Protein AF-A0A2V6U604-F1 (afdb_monomer_lite)

pLDDT: mean 84.85, std 11.66, range [46.91, 97.06]

Radius of gyration: 16.95 Å; chains: 1; bounding box: 34×30×37 Å

Structure (mmCIF, N/CA/C/O backbone):
data_AF-A0A2V6U604-F1
#
_entry.id   AF-A0A2V6U604-F1
#
loop_
_atom_site.group_PDB
_atom_site.id
_atom_site.type_symbol
_atom_site.label_atom_id
_atom_site.label_alt_id
_atom_site.label_comp_id
_atom_site.label_asym_id
_atom_site.label_entity_id
_atom_site.label_seq_id
_atom_site.pdbx_PDB_ins_code
_atom_site.Cartn_x
_atom_site.Cartn_y
_atom_site.Cartn_z
_atom_site.occupancy
_atom_site.B_iso_or_equiv
_atom_site.auth_seq_id
_atom_site.auth_comp_id
_atom_site.auth_asym_id
_atom_site.auth_atom_id
_atom_site.pdbx_PDB_model_num
ATOM 1 N N . MET A 1 1 ? 14.520 -28.741 -19.735 1.00 46.91 1 MET A N 1
ATOM 2 C CA . MET A 1 1 ? 14.453 -27.461 -19.001 1.00 46.91 1 MET A CA 1
ATOM 3 C C . MET A 1 1 ? 12.987 -27.078 -18.903 1.00 46.91 1 MET A C 1
ATOM 5 O O . MET A 1 1 ? 12.425 -26.579 -19.866 1.00 46.91 1 MET A O 1
ATOM 9 N N . VAL A 1 2 ? 12.331 -27.460 -17.808 1.00 60.94 2 VAL A N 1
ATOM 10 C CA . VAL A 1 2 ? 10.916 -27.133 -17.590 1.00 60.94 2 VAL A CA 1
ATOM 11 C C . VAL A 1 2 ? 10.862 -25.654 -17.234 1.00 60.94 2 VAL A C 1
ATOM 13 O O . VAL A 1 2 ? 11.590 -25.227 -16.339 1.00 60.94 2 VAL A O 1
ATOM 16 N N . ILE A 1 3 ? 10.039 -24.873 -17.935 1.00 62.84 3 ILE A N 1
ATOM 17 C CA . ILE A 1 3 ? 9.694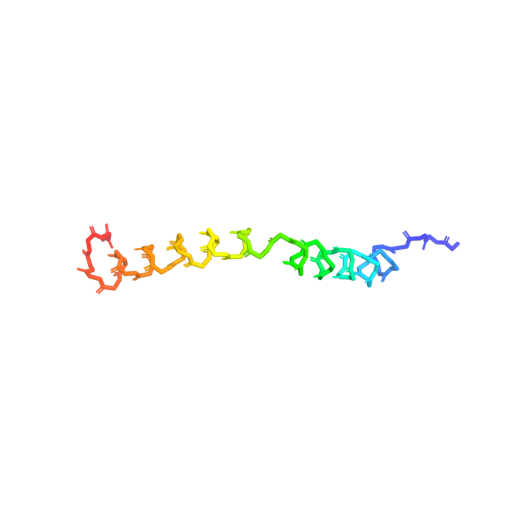 -23.509 -17.527 1.00 62.84 3 ILE A CA 1
ATOM 18 C C . ILE A 1 3 ? 8.906 -23.652 -16.217 1.00 62.84 3 ILE A C 1
ATOM 20 O O . ILE A 1 3 ? 7.685 -23.779 -16.211 1.00 62.84 3 ILE A O 1
ATOM 24 N N . GLY A 1 4 ? 9.617 -23.777 -15.098 1.00 66.38 4 GLY A N 1
ATOM 25 C CA . GLY A 1 4 ? 9.012 -23.860 -13.781 1.00 66.38 4 GLY A CA 1
ATOM 26 C C . GLY A 1 4 ? 8.379 -22.520 -13.428 1.00 66.38 4 GLY A C 1
ATOM 27 O O . GLY A 1 4 ? 8.869 -21.465 -13.835 1.00 66.38 4 GLY A O 1
ATOM 28 N N . VAL A 1 5 ? 7.323 -22.562 -12.617 1.00 62.84 5 VAL A N 1
ATOM 29 C CA . VAL A 1 5 ? 6.596 -21.399 -12.067 1.00 62.84 5 VAL A CA 1
ATOM 30 C C . VAL A 1 5 ? 7.538 -20.313 -11.494 1.00 62.84 5 VAL A C 1
ATOM 32 O O . VAL A 1 5 ? 7.189 -19.135 -11.461 1.00 62.84 5 VAL A O 1
ATOM 35 N N . ALA A 1 6 ? 8.776 -20.683 -11.145 1.00 65.88 6 ALA A N 1
ATOM 36 C CA . ALA A 1 6 ? 9.870 -19.798 -10.750 1.00 65.88 6 ALA A CA 1
ATOM 37 C C . ALA A 1 6 ? 10.184 -18.649 -11.735 1.00 65.88 6 ALA A C 1
ATOM 39 O O . ALA A 1 6 ? 10.547 -17.566 -11.284 1.00 65.88 6 ALA A O 1
ATOM 40 N N . HIS A 1 7 ? 10.021 -18.833 -13.052 1.00 67.38 7 HIS A N 1
ATOM 41 C CA . HIS A 1 7 ? 10.294 -17.770 -14.038 1.00 67.38 7 HIS A CA 1
ATOM 42 C C . HIS A 1 7 ? 9.069 -16.908 -14.378 1.00 67.38 7 HIS A C 1
ATOM 44 O O . HIS A 1 7 ? 9.226 -15.813 -14.913 1.00 67.38 7 HIS A O 1
ATOM 50 N N . LEU A 1 8 ? 7.855 -17.366 -14.049 1.00 71.81 8 LEU A N 1
ATOM 51 C CA . LEU A 1 8 ? 6.624 -16.589 -14.243 1.00 71.81 8 LEU A CA 1
ATOM 52 C C . LEU A 1 8 ? 6.404 -15.566 -13.121 1.00 71.81 8 LEU A C 1
ATOM 54 O O . LEU A 1 8 ? 5.861 -14.493 -13.372 1.00 71.81 8 LEU A O 1
ATOM 58 N N . SER A 1 9 ? 6.846 -15.880 -11.900 1.00 80.31 9 SER A N 1
ATOM 59 C CA . SER A 1 9 ? 6.645 -15.031 -10.717 1.00 80.31 9 SER A CA 1
ATOM 60 C C . SER A 1 9 ? 7.146 -13.580 -10.885 1.00 80.31 9 SER A C 1
ATOM 62 O O . SER A 1 9 ? 6.367 -12.656 -10.629 1.00 80.31 9 SER A O 1
ATOM 64 N N . PRO A 1 10 ? 8.371 -13.319 -11.396 1.00 86.06 10 PRO A N 1
ATOM 65 C CA . PRO A 1 10 ? 8.865 -11.947 -11.547 1.00 86.06 10 PRO A CA 1
ATOM 66 C C . PRO A 1 10 ? 8.064 -11.136 -12.572 1.00 86.06 10 PRO A C 1
ATOM 68 O O . PRO A 1 10 ? 7.759 -9.968 -12.344 1.00 86.06 10 PRO A O 1
ATOM 71 N N . ILE A 1 11 ? 7.686 -11.769 -13.686 1.00 88.31 11 ILE A N 1
ATOM 72 C CA . ILE A 1 11 ? 6.935 -11.129 -14.772 1.00 88.31 11 ILE A CA 1
ATOM 73 C C . ILE A 1 11 ? 5.537 -10.750 -14.278 1.00 88.31 11 ILE A C 1
ATOM 75 O O . ILE A 1 11 ? 5.095 -9.621 -14.480 1.00 88.31 11 ILE 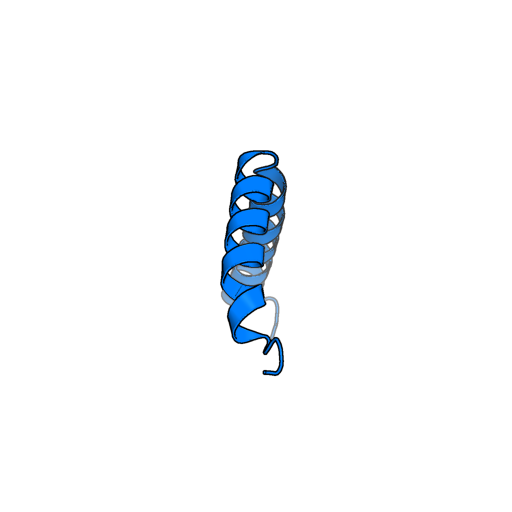A O 1
ATOM 79 N N . LEU A 1 12 ? 4.866 -11.663 -13.571 1.00 88.00 12 LEU A N 1
ATOM 80 C CA . LEU A 1 12 ? 3.548 -11.408 -12.994 1.00 88.00 12 LEU A CA 1
ATOM 81 C C . LEU A 1 12 ? 3.589 -10.273 -11.964 1.00 88.00 12 LEU A C 1
ATOM 83 O O . LEU A 1 12 ? 2.732 -9.397 -12.013 1.00 88.00 12 LEU A O 1
ATOM 87 N N . SER A 1 13 ? 4.597 -10.232 -11.086 1.00 87.88 13 SER A N 1
ATOM 88 C CA . SER A 1 13 ? 4.751 -9.154 -10.095 1.00 87.88 13 SER A CA 1
ATOM 89 C C . SER A 1 13 ? 4.871 -7.769 -10.749 1.00 87.88 13 SER A C 1
ATOM 91 O O . SER A 1 13 ? 4.198 -6.826 -10.334 1.00 87.88 13 SER A O 1
ATOM 93 N N . ILE A 1 14 ? 5.648 -7.652 -11.833 1.00 91.38 14 ILE A N 1
ATOM 94 C CA . ILE A 1 14 ? 5.791 -6.394 -12.586 1.00 91.38 14 ILE A CA 1
ATOM 95 C C . ILE A 1 14 ? 4.472 -6.007 -13.266 1.00 91.38 14 ILE A C 1
ATOM 97 O O . ILE A 1 14 ? 4.057 -4.851 -13.183 1.00 91.38 14 ILE A O 1
ATOM 101 N N . VAL A 1 15 ? 3.785 -6.960 -13.903 1.00 90.94 15 VAL A N 1
ATOM 102 C CA . VAL A 1 15 ? 2.493 -6.711 -14.565 1.00 90.94 15 VAL A CA 1
ATOM 103 C C . VAL A 1 15 ? 1.446 -6.239 -13.555 1.00 90.94 15 VAL A C 1
ATOM 105 O O . VAL A 1 15 ? 0.772 -5.238 -13.799 1.00 90.94 15 VAL A O 1
ATOM 108 N N . PHE A 1 16 ? 1.345 -6.899 -12.400 1.00 88.88 16 PHE A N 1
ATOM 109 C CA . PHE A 1 16 ? 0.450 -6.476 -11.321 1.00 88.88 16 PHE A CA 1
ATOM 110 C C . PHE A 1 16 ? 0.845 -5.111 -10.745 1.0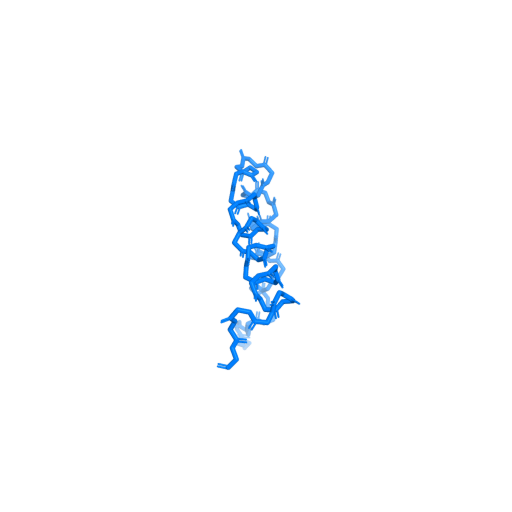0 88.88 16 PHE A C 1
ATOM 112 O O . PHE A 1 16 ? -0.033 -4.283 -10.507 1.00 88.88 16 PHE A O 1
ATOM 119 N N . GLY A 1 17 ? 2.141 -4.835 -10.582 1.00 88.19 17 GLY A N 1
ATOM 120 C CA . GLY A 1 17 ? 2.637 -3.534 -10.127 1.00 88.19 17 GLY A CA 1
ATOM 121 C C . GLY A 1 17 ? 2.252 -2.388 -11.068 1.00 88.19 17 GLY A C 1
ATOM 122 O O . GLY A 1 17 ? 1.737 -1.366 -10.619 1.00 88.19 17 GLY A O 1
ATOM 123 N N . ILE A 1 18 ? 2.421 -2.570 -12.380 1.00 92.19 18 ILE A N 1
ATOM 124 C CA . ILE A 1 18 ? 2.022 -1.570 -13.385 1.00 92.19 18 ILE A CA 1
ATOM 125 C C . ILE A 1 18 ? 0.497 -1.417 -13.426 1.00 92.19 18 ILE A C 1
ATOM 127 O O . ILE A 1 18 ? -0.009 -0.295 -13.455 1.00 92.19 18 ILE A O 1
ATOM 131 N N . LEU A 1 19 ? -0.247 -2.525 -13.384 1.00 90.44 19 LEU A N 1
ATOM 132 C CA . LEU A 1 19 ? -1.711 -2.508 -13.381 1.00 90.44 19 LEU A CA 1
ATOM 133 C C . LEU A 1 19 ? -2.268 -1.700 -12.198 1.00 90.44 19 LEU A C 1
ATOM 135 O O . LEU A 1 19 ? -3.196 -0.909 -12.369 1.00 90.44 19 LEU A O 1
ATOM 139 N N . ILE A 1 20 ? -1.664 -1.857 -11.018 1.00 88.56 20 ILE A N 1
ATOM 140 C CA . ILE A 1 20 ? -1.994 -1.096 -9.809 1.00 88.56 20 ILE A CA 1
ATOM 141 C C . ILE A 1 20 ? -1.695 0.398 -9.983 1.00 88.56 20 ILE A C 1
ATOM 143 O O . ILE A 1 20 ? -2.504 1.227 -9.568 1.00 88.56 20 ILE A O 1
ATOM 147 N N . LEU A 1 21 ? -0.563 0.755 -10.599 1.00 87.81 21 LEU A N 1
ATOM 148 C CA . LEU A 1 21 ? -0.192 2.155 -10.836 1.00 87.81 21 LEU A CA 1
ATOM 149 C C . LEU A 1 21 ? -1.155 2.857 -11.807 1.00 87.81 21 LEU A C 1
ATOM 151 O O . LEU A 1 21 ? -1.503 4.016 -11.590 1.00 87.81 21 LEU A O 1
ATOM 155 N N . VAL A 1 22 ? -1.614 2.161 -12.854 1.00 90.62 22 VAL A N 1
ATOM 156 C CA . VAL A 1 22 ? -2.566 2.712 -13.840 1.00 90.62 22 VAL A CA 1
ATOM 157 C C . VAL A 1 22 ? -3.983 2.800 -13.262 1.00 90.62 22 VAL A C 1
ATOM 159 O O . VAL A 1 22 ? -4.718 3.749 -13.539 1.00 90.62 22 VAL A O 1
ATOM 162 N N . LEU A 1 23 ? -4.383 1.827 -12.441 1.00 86.19 23 LEU A N 1
ATOM 163 C CA . LEU A 1 23 ? -5.713 1.750 -11.837 1.00 86.19 23 LEU A CA 1
ATOM 164 C C . LEU A 1 23 ? -5.606 1.580 -10.310 1.00 86.19 23 LEU A C 1
ATOM 166 O O . LEU A 1 23 ? -5.917 0.506 -9.786 1.00 86.19 23 LEU A O 1
ATOM 170 N N . PRO A 1 24 ? -5.283 2.652 -9.554 1.00 83.94 24 PRO A N 1
ATOM 171 C CA . PRO A 1 24 ? -5.094 2.576 -8.098 1.00 83.94 24 PRO A CA 1
ATOM 172 C C . PRO A 1 24 ? -6.379 2.206 -7.342 1.00 83.94 24 PRO A C 1
ATOM 174 O O . PRO A 1 24 ? -6.351 1.809 -6.177 1.00 83.94 24 PRO A O 1
ATOM 177 N N . ARG A 1 25 ? -7.532 2.298 -8.018 1.00 88.56 25 ARG A N 1
ATOM 178 C CA . ARG A 1 25 ? -8.851 1.962 -7.473 1.00 88.56 25 ARG A CA 1
ATOM 179 C C . ARG A 1 25 ? -8.960 0.497 -7.036 1.00 88.56 25 ARG A C 1
ATOM 181 O O . ARG A 1 25 ? -9.654 0.233 -6.061 1.00 88.56 25 ARG A O 1
ATOM 188 N N . LEU A 1 26 ? -8.251 -0.431 -7.689 1.00 85.94 26 LEU A N 1
ATOM 189 C CA . LEU A 1 26 ? -8.245 -1.855 -7.312 1.00 85.94 26 LEU A CA 1
ATOM 190 C C . LEU A 1 26 ? -7.740 -2.072 -5.880 1.00 85.94 26 LEU A C 1
ATOM 192 O O . LEU A 1 26 ? -8.363 -2.806 -5.113 1.00 85.94 26 LEU A O 1
ATOM 196 N N . LEU A 1 27 ? -6.658 -1.388 -5.498 1.00 88.75 27 LEU A N 1
ATOM 197 C CA . LEU A 1 27 ? -6.135 -1.466 -4.135 1.00 88.75 27 LEU A CA 1
ATOM 198 C C . LEU A 1 27 ? -7.073 -0.816 -3.122 1.00 88.75 27 LEU A C 1
ATOM 200 O O . LEU A 1 27 ? -7.238 -1.350 -2.031 1.00 88.75 27 LEU A O 1
ATOM 204 N N . ASN A 1 28 ? -7.721 0.294 -3.485 1.00 92.62 28 ASN A N 1
ATOM 205 C CA . ASN A 1 28 ? -8.666 0.964 -2.592 1.00 92.62 28 ASN A CA 1
ATOM 206 C C . ASN A 1 28 ? -9.850 0.051 -2.225 1.00 92.62 28 ASN A C 1
ATOM 208 O O . ASN A 1 28 ? -10.241 -0.010 -1.063 1.00 92.62 28 ASN A O 1
ATOM 212 N N . TYR A 1 29 ? -10.383 -0.718 -3.181 1.00 92.88 29 TYR A N 1
ATOM 213 C CA . TYR A 1 29 ? -11.451 -1.681 -2.890 1.00 92.88 29 TYR A CA 1
ATOM 214 C C . TYR A 1 29 ? -10.983 -2.817 -1.976 1.00 92.88 29 TYR A C 1
ATOM 216 O O . TYR A 1 29 ? -11.669 -3.141 -1.009 1.00 92.88 29 TYR A O 1
ATOM 224 N N . LEU A 1 30 ? -9.806 -3.390 -2.247 1.00 93.44 30 LEU A N 1
ATOM 225 C CA . LEU A 1 30 ? -9.220 -4.453 -1.421 1.00 93.44 30 LEU A CA 1
ATOM 226 C C . LEU A 1 30 ? -8.967 -3.985 0.017 1.00 93.44 30 LEU A C 1
ATOM 228 O O . LEU A 1 30 ? -9.373 -4.654 0.965 1.00 93.44 30 LEU A O 1
ATOM 232 N N . VAL A 1 31 ? -8.335 -2.821 0.177 1.00 94.56 31 VAL A N 1
ATOM 233 C CA . VAL A 1 31 ? -8.043 -2.233 1.490 1.00 94.56 31 VAL A CA 1
ATOM 234 C C . VAL A 1 31 ? -9.332 -1.836 2.207 1.00 94.56 31 VAL A C 1
ATOM 236 O O . VAL A 1 31 ? -9.471 -2.115 3.394 1.00 94.56 31 VAL A O 1
ATOM 239 N N . GLY A 1 32 ? -10.301 -1.245 1.504 1.00 96.38 32 GLY A N 1
ATOM 240 C CA . GLY A 1 32 ? -11.597 -0.881 2.075 1.00 96.38 32 GLY A CA 1
ATOM 241 C C . GLY A 1 32 ? -12.350 -2.091 2.626 1.00 96.38 32 GLY A C 1
ATOM 242 O O . GLY A 1 32 ? -12.777 -2.073 3.778 1.00 96.38 32 GLY A O 1
ATOM 243 N N . ILE A 1 33 ? -12.448 -3.173 1.848 1.00 97.06 33 ILE A N 1
ATOM 244 C CA . ILE A 1 33 ? -13.063 -4.429 2.304 1.00 97.06 33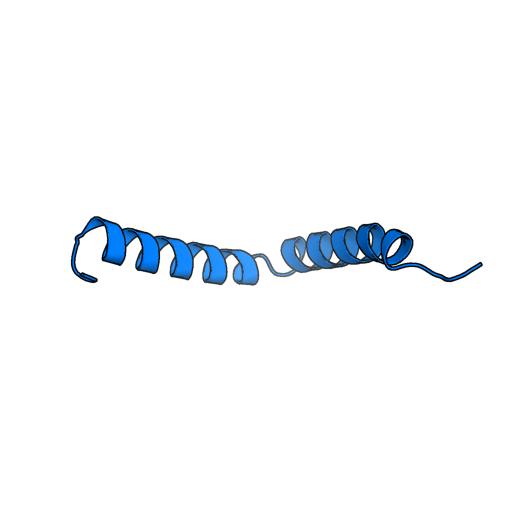 ILE A CA 1
ATOM 245 C C . ILE A 1 33 ? -12.298 -4.995 3.502 1.00 97.06 33 ILE A C 1
ATOM 247 O O . ILE A 1 33 ? -12.919 -5.365 4.497 1.00 97.06 33 ILE A O 1
ATOM 251 N N . TYR A 1 34 ? -10.964 -5.027 3.438 1.00 96.00 34 TYR A N 1
ATOM 252 C CA . TYR A 1 34 ? -10.137 -5.507 4.544 1.00 96.00 34 TYR A CA 1
ATOM 253 C C . TYR A 1 34 ? -10.397 -4.726 5.839 1.00 96.00 34 TYR A C 1
ATOM 255 O O . TYR A 1 34 ? -10.609 -5.337 6.882 1.00 96.00 34 TYR A O 1
ATOM 263 N N . LEU A 1 35 ? -10.441 -3.392 5.779 1.00 95.44 35 LEU A N 1
ATOM 264 C CA . LEU A 1 35 ? -10.701 -2.542 6.943 1.00 95.44 35 LEU A CA 1
ATOM 265 C C . LEU A 1 35 ? -12.122 -2.712 7.488 1.00 95.44 35 LEU A C 1
ATOM 267 O O . LEU A 1 35 ? -12.301 -2.720 8.703 1.00 95.44 35 LEU A O 1
ATOM 271 N N . ILE A 1 36 ? -13.122 -2.890 6.619 1.00 94.56 36 ILE A N 1
ATOM 272 C CA . ILE A 1 36 ? -14.503 -3.173 7.037 1.00 94.56 36 ILE A CA 1
ATOM 273 C C . ILE A 1 36 ? -14.569 -4.514 7.772 1.00 94.56 36 ILE A C 1
ATOM 275 O O . ILE A 1 36 ? -15.146 -4.588 8.855 1.00 94.56 36 ILE A O 1
ATOM 279 N N . LEU A 1 37 ? -13.958 -5.564 7.218 1.00 95.88 37 LEU A N 1
ATOM 280 C CA . LEU A 1 37 ? -13.940 -6.891 7.835 1.00 95.88 37 LEU A CA 1
ATOM 281 C C . LEU A 1 37 ? -13.163 -6.886 9.152 1.00 95.88 37 LEU A C 1
ATOM 283 O O . LEU A 1 37 ? -13.667 -7.376 10.158 1.00 95.88 37 LEU A O 1
ATOM 287 N N . ALA A 1 38 ? -11.971 -6.292 9.170 1.00 95.06 38 ALA A N 1
ATOM 288 C CA . ALA A 1 38 ? -11.166 -6.152 10.378 1.00 95.06 38 ALA A CA 1
ATOM 289 C C . ALA A 1 38 ? -11.890 -5.322 11.451 1.00 95.06 38 ALA A C 1
ATOM 291 O O . ALA A 1 38 ? -11.850 -5.677 12.626 1.00 95.06 38 ALA A O 1
ATOM 292 N N . GLY A 1 39 ? -12.600 -4.263 11.053 1.00 94.19 39 GLY A N 1
ATOM 293 C CA . GLY A 1 39 ? -13.453 -3.472 11.935 1.00 94.19 39 GLY A CA 1
ATOM 294 C C . GLY A 1 39 ? -14.616 -4.284 12.504 1.00 94.19 39 GLY A C 1
ATOM 295 O O . GLY A 1 39 ? -14.829 -4.268 13.711 1.00 94.19 39 GLY A O 1
ATOM 296 N N . LEU A 1 40 ? -15.330 -5.054 11.675 1.00 94.25 40 LEU A N 1
ATOM 297 C CA . LEU A 1 40 ? -16.407 -5.936 12.140 1.00 94.25 40 LEU A CA 1
ATOM 298 C C . LEU A 1 40 ? -15.906 -7.010 13.118 1.00 94.25 40 LEU A C 1
ATOM 300 O O . LEU A 1 40 ? -16.572 -7.282 14.119 1.00 94.25 40 LEU A O 1
ATOM 304 N N . LEU A 1 41 ? -14.745 -7.607 12.830 1.00 92.56 41 LEU A N 1
ATOM 305 C CA . LEU A 1 41 ? -14.095 -8.592 13.696 1.00 92.56 41 LEU A CA 1
ATOM 306 C C . LEU A 1 41 ? -13.655 -7.954 15.023 1.00 92.56 41 LEU A C 1
ATOM 308 O O . LEU A 1 41 ? -13.934 -8.498 16.087 1.00 92.56 41 LEU A O 1
ATOM 312 N N . GLY A 1 42 ? -13.024 -6.777 14.974 1.00 89.69 42 GLY A N 1
ATOM 313 C CA . GLY A 1 42 ? -12.566 -6.044 16.159 1.00 89.69 42 GLY A CA 1
ATOM 314 C C . GLY A 1 42 ? -13.700 -5.519 17.043 1.00 89.69 42 GLY A C 1
ATOM 315 O O . GLY A 1 42 ? -13.544 -5.442 18.258 1.00 89.69 42 GLY A O 1
ATOM 316 N N . LEU A 1 43 ? -14.860 -5.211 16.457 1.00 90.19 43 LEU A N 1
ATOM 317 C CA . LEU A 1 43 ? -16.069 -4.826 17.190 1.00 90.19 43 LEU A CA 1
ATOM 318 C C . LEU A 1 43 ? -16.808 -6.027 17.811 1.00 90.19 43 LEU A C 1
ATOM 320 O O . LEU A 1 43 ? -17.822 -5.828 18.477 1.00 90.19 43 LEU A O 1
ATOM 324 N N . GLY A 1 44 ? -16.342 -7.264 17.595 1.00 82.75 44 GLY A N 1
ATOM 325 C CA . GLY A 1 44 ? -16.989 -8.471 18.122 1.00 82.75 44 GLY A CA 1
ATOM 326 C C . GLY A 1 44 ? -18.387 -8.724 17.546 1.00 82.75 44 GLY A C 1
ATOM 327 O O . GLY A 1 44 ? -19.162 -9.487 18.119 1.00 82.75 44 GLY A O 1
ATOM 328 N N . ILE A 1 45 ? -18.719 -8.076 16.421 1.00 80.19 45 ILE A N 1
ATOM 329 C CA . ILE A 1 45 ? -19.993 -8.249 15.704 1.00 80.19 45 ILE A CA 1
ATOM 330 C C . ILE A 1 45 ? -20.057 -9.655 15.098 1.00 80.19 45 ILE A C 1
ATOM 332 O O . ILE A 1 45 ? -21.123 -10.261 15.012 1.00 80.19 45 ILE A O 1
ATOM 336 N N . ILE A 1 46 ? -18.896 -10.175 14.701 1.00 77.38 46 ILE A N 1
ATOM 337 C CA . ILE A 1 46 ? -18.713 -11.527 14.192 1.00 77.38 46 ILE A CA 1
AT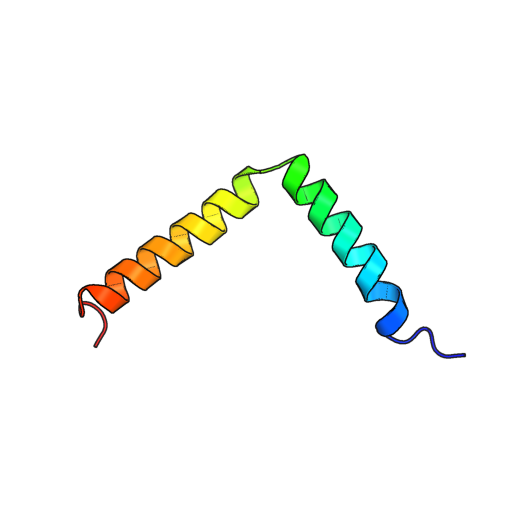OM 338 C C . ILE A 1 46 ? -18.087 -12.339 15.327 1.00 77.38 46 ILE A C 1
ATOM 340 O O . ILE A 1 46 ? -16.901 -12.196 15.618 1.00 77.38 46 ILE A O 1
ATOM 344 N N . ARG A 1 47 ? -18.909 -13.143 15.993 1.00 64.75 47 ARG A N 1
ATOM 345 C CA . ARG A 1 47 ? -18.506 -14.138 16.990 1.00 64.75 47 ARG A CA 1
ATOM 346 C C . ARG A 1 47 ? -18.810 -15.530 16.464 1.00 64.75 47 ARG A C 1
ATOM 348 O O . ARG A 1 47 ? -19.859 -15.664 15.7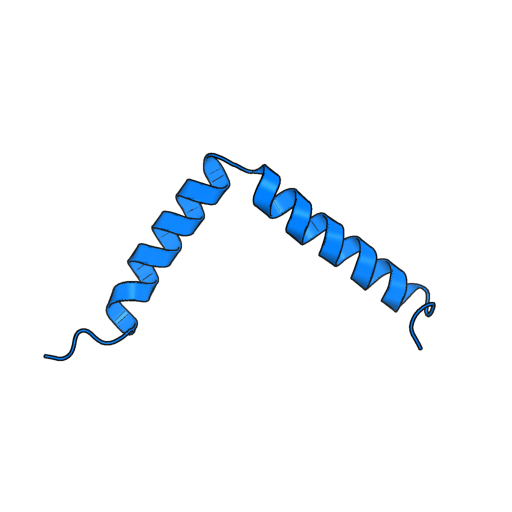91 1.00 64.75 47 ARG A O 1
#

Foldseek 3Di:
DDPPCVVVVVVVVVVVVVVCVVPVVVVVVVVVVVCVVVVCVVVVVPD

Secondary structure (DSSP, 8-state):
----GGGHHHHHHHHHHHHHHH-THHHHHHHHHHHHHHHHHHTT---

Sequence (47 aa):
MVIGVAHLSPILSIVFGILILVLPRLLNYLVGIYLILAGLLGLGIIR